Protein AF-A0A1H4GFK2-F1 (afdb_monomer_lite)

Organism: NCBI:txid408074

Sequence (64 aa):
MEEQQTRQGEDSKPLLKRLREAVFPVKPDDKPIVKVSKNIGFAMFLILFSCVSLVLAAAISFAL

pLDDT: mean 76.84, std 14.35, range [45.5, 94.62]

Secondary structure (DSSP, 8-state):
--SSHHHHHHHTS-HHHHHHHHHS---TTS-HHHHHHHHHHHHHHHHHHHHHHHHHHHHHHHH-

Radius of gyration: 17.0 Å; chains: 1; bounding box: 46×30×38 Å

Foldseek 3Di:
DPPPPVPPVLVPDPPLVNVLCVPQNDDPPDDPVSNVVSVVVSVVVVVVVVVVVVVVVVVVVVVD

Structure (mmCIF, N/CA/C/O backbone):
data_AF-A0A1H4GFK2-F1
#
_entry.id   AF-A0A1H4GFK2-F1
#
loop_
_atom_site.group_PDB
_atom_site.id
_atom_site.type_symbol
_atom_site.label_atom_id
_atom_site.label_alt_id
_atom_site.label_comp_id
_atom_site.label_asym_id
_atom_site.label_entity_id
_atom_site.label_seq_id
_atom_site.pdbx_PDB_ins_code
_atom_site.Cartn_x
_atom_site.Cartn_y
_atom_site.Cartn_z
_atom_site.occupancy
_atom_site.B_iso_or_equiv
_atom_site.auth_seq_id
_atom_site.auth_comp_id
_atom_site.auth_asym_id
_atom_site.auth_atom_id
_atom_site.pdbx_PDB_model_num
ATOM 1 N N . MET A 1 1 ? -27.347 22.611 -6.372 1.00 47.25 1 MET A N 1
ATOM 2 C CA . MET A 1 1 ? -25.881 22.818 -6.473 1.00 47.25 1 MET A CA 1
ATOM 3 C C . MET A 1 1 ? -25.194 22.044 -5.348 1.00 47.25 1 MET A C 1
ATOM 5 O O . MET A 1 1 ? -24.470 22.619 -4.549 1.00 47.25 1 MET A O 1
ATOM 9 N N . GLU A 1 2 ? -25.453 20.740 -5.247 1.00 50.22 2 GLU A N 1
ATOM 10 C CA . GLU A 1 2 ? -25.010 19.916 -4.105 1.00 50.22 2 GLU A CA 1
ATOM 11 C C . GLU A 1 2 ? -23.816 19.013 -4.462 1.00 50.22 2 GLU A C 1
ATOM 13 O O . GLU A 1 2 ? -23.226 18.3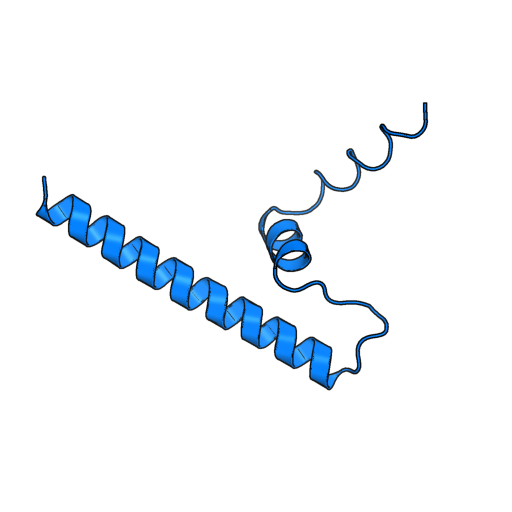78 -3.598 1.00 50.22 2 GLU A O 1
ATOM 18 N N . GLU A 1 3 ? -23.384 19.009 -5.727 1.00 50.59 3 GLU A N 1
ATOM 19 C CA . GLU A 1 3 ? -22.318 18.124 -6.221 1.00 50.59 3 GLU A CA 1
ATOM 20 C C . GLU A 1 3 ? -20.891 18.672 -6.009 1.00 50.59 3 GLU A C 1
ATOM 22 O O . GLU A 1 3 ? -19.911 17.944 -6.162 1.00 50.59 3 GLU A O 1
ATOM 27 N N . GLN A 1 4 ? -20.732 19.949 -5.638 1.00 45.50 4 GLN A N 1
ATOM 28 C CA . GLN A 1 4 ? -19.406 20.577 -5.510 1.00 45.50 4 GLN A CA 1
ATOM 29 C C . GLN A 1 4 ? -18.775 20.457 -4.115 1.00 45.50 4 GLN A C 1
ATOM 31 O O . GLN A 1 4 ? -17.558 20.605 -3.992 1.00 45.50 4 GLN A O 1
ATOM 36 N N . GLN A 1 5 ? -19.546 20.148 -3.069 1.00 47.56 5 GLN A N 1
ATOM 37 C CA . GLN A 1 5 ? -19.031 20.171 -1.693 1.00 47.56 5 GLN A CA 1
ATOM 38 C C . GLN A 1 5 ? -18.236 18.905 -1.319 1.00 47.56 5 GLN A C 1
ATOM 40 O O . GLN A 1 5 ? -17.343 18.965 -0.476 1.00 47.56 5 GLN A O 1
ATOM 45 N N . THR A 1 6 ? -18.458 17.784 -2.016 1.00 49.56 6 THR A N 1
ATOM 46 C CA . THR A 1 6 ? -17.718 16.526 -1.795 1.00 49.56 6 THR A CA 1
ATOM 47 C C . THR A 1 6 ? -16.261 16.603 -2.268 1.00 49.56 6 THR A C 1
ATOM 49 O O . THR A 1 6 ? -15.398 15.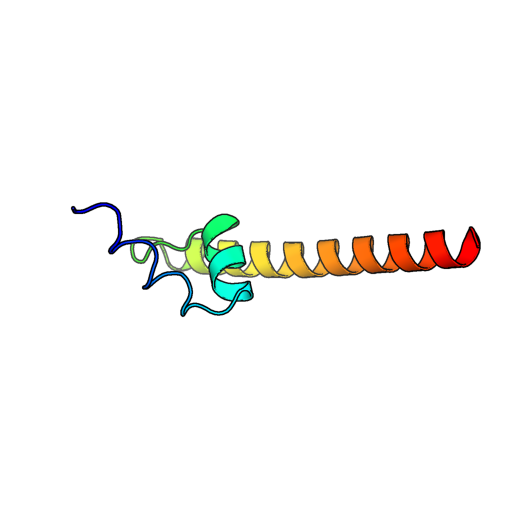925 -1.717 1.00 49.56 6 THR A O 1
ATOM 52 N N . ARG A 1 7 ? -15.939 17.461 -3.250 1.00 52.03 7 ARG A N 1
ATOM 53 C CA . ARG A 1 7 ? -14.606 17.477 -3.888 1.00 52.03 7 ARG A CA 1
ATOM 54 C C . ARG A 1 7 ? -13.553 18.282 -3.114 1.00 52.03 7 ARG A C 1
ATOM 56 O O . ARG A 1 7 ? -12.377 17.943 -3.162 1.00 52.03 7 ARG A O 1
ATOM 63 N N . GLN A 1 8 ? -13.948 19.316 -2.365 1.00 47.38 8 GLN A N 1
ATOM 64 C CA . GLN A 1 8 ? -12.991 20.208 -1.684 1.00 47.38 8 GLN A CA 1
ATOM 65 C C . GLN A 1 8 ? -12.397 19.624 -0.388 1.00 47.38 8 GLN A C 1
ATOM 67 O O . GLN A 1 8 ? -11.242 19.896 -0.063 1.00 47.38 8 GLN A O 1
ATOM 72 N N . GLY A 1 9 ? -13.141 18.785 0.342 1.00 50.94 9 GLY A N 1
ATOM 73 C CA . GLY A 1 9 ? -12.639 18.132 1.564 1.00 50.94 9 GLY A CA 1
ATOM 74 C C . GLY A 1 9 ? -11.701 16.952 1.293 1.00 50.94 9 GLY A C 1
ATOM 75 O O . GLY A 1 9 ? -10.948 16.515 2.165 1.00 50.94 9 GLY A O 1
ATOM 76 N N . GLU A 1 10 ? -11.743 16.430 0.074 1.00 52.97 10 GLU A N 1
ATOM 77 C CA . GLU A 1 10 ? -10.993 15.255 -0.331 1.00 52.97 10 GLU A CA 1
ATOM 78 C C . GLU A 1 10 ? -9.579 15.655 -0.812 1.00 52.97 10 GLU A C 1
ATOM 80 O O . GLU A 1 10 ? -8.611 14.974 -0.479 1.00 52.97 10 GLU A O 1
ATOM 85 N N . ASP A 1 11 ? -9.425 16.821 -1.458 1.00 56.62 11 ASP A N 1
ATOM 86 C CA . ASP A 1 11 ? -8.131 17.369 -1.916 1.00 56.62 11 ASP A CA 1
ATOM 87 C C . ASP A 1 11 ? -7.193 17.848 -0.810 1.00 56.62 11 ASP A C 1
ATOM 89 O O . ASP A 1 11 ? -5.977 17.874 -0.982 1.00 56.62 11 ASP A O 1
ATOM 93 N N . SER A 1 12 ? -7.734 18.125 0.373 1.00 60.56 12 SER A N 1
ATOM 94 C CA . SER A 1 12 ? -6.922 18.448 1.551 1.00 60.56 12 SER A CA 1
ATOM 95 C C . SER A 1 12 ? -6.288 17.211 2.202 1.00 60.56 12 SER A C 1
ATOM 97 O O . SER A 1 12 ? -5.460 17.338 3.108 1.00 60.56 12 SER A O 1
ATOM 99 N N . LYS A 1 13 ? -6.678 15.992 1.797 1.00 67.25 13 LYS A N 1
ATOM 100 C CA . LYS A 1 13 ? -6.084 14.764 2.336 1.00 67.25 13 LYS A CA 1
ATOM 101 C C . LYS A 1 13 ? -4.779 14.455 1.592 1.00 67.25 13 LYS A C 1
ATOM 103 O O . LYS A 1 13 ? -4.776 14.431 0.363 1.00 67.25 13 LYS A O 1
ATOM 108 N N . PRO A 1 14 ? -3.684 14.128 2.304 1.00 79.00 14 PRO A N 1
ATOM 109 C CA . PRO A 1 14 ? -2.433 13.748 1.655 1.00 79.00 14 PRO A CA 1
ATOM 110 C C . PRO A 1 14 ? -2.659 12.556 0.717 1.00 79.00 14 PRO A C 1
ATOM 112 O O . PRO A 1 14 ? -3.425 11.646 1.044 1.00 79.00 14 PRO A O 1
ATOM 115 N N . LEU A 1 15 ? -1.975 12.544 -0.432 1.00 80.31 15 LEU A N 1
ATOM 116 C CA . LEU A 1 15 ? -2.176 11.557 -1.506 1.00 80.31 15 LEU A CA 1
ATOM 117 C C . LEU A 1 15 ? -2.124 10.107 -1.005 1.00 80.31 15 LEU A C 1
ATOM 119 O O . LEU A 1 15 ? -2.954 9.286 -1.382 1.00 80.31 15 LEU A O 1
ATOM 123 N N . LEU A 1 16 ? -1.213 9.810 -0.073 1.00 75.38 16 LEU A N 1
ATOM 124 C CA . LEU A 1 16 ? -1.097 8.489 0.553 1.00 75.38 16 LEU A CA 1
ATOM 125 C C . LEU A 1 16 ? -2.352 8.082 1.336 1.00 75.38 16 LEU A C 1
ATOM 127 O O . LEU A 1 16 ? -2.698 6.905 1.379 1.00 75.38 16 LEU A O 1
ATOM 131 N N . LYS A 1 17 ? -3.054 9.042 1.945 1.00 77.50 17 LYS A N 1
ATOM 132 C CA . LYS A 1 17 ? -4.292 8.793 2.687 1.00 77.50 17 LYS A CA 1
ATOM 133 C C . LYS A 1 17 ? -5.461 8.536 1.738 1.00 77.50 17 LYS A C 1
ATOM 135 O O . LYS A 1 17 ? -6.227 7.616 2.002 1.00 77.50 17 LYS A O 1
ATOM 140 N N . ARG A 1 18 ? -5.547 9.265 0.618 1.00 79.94 18 ARG A N 1
ATOM 141 C CA . ARG A 1 18 ? -6.529 8.988 -0.450 1.00 79.94 18 ARG A CA 1
ATOM 142 C C . ARG A 1 18 ? -6.289 7.616 -1.080 1.00 79.94 18 ARG A C 1
ATOM 144 O O . ARG A 1 18 ? -7.221 6.830 -1.195 1.00 79.94 18 ARG A O 1
ATOM 151 N N . LEU A 1 19 ? -5.033 7.289 -1.391 1.00 79.06 19 LEU A N 1
ATOM 152 C CA . LEU A 1 19 ? -4.656 5.980 -1.929 1.00 79.06 19 LEU A CA 1
ATOM 153 C C . LEU A 1 19 ? -4.997 4.851 -0.949 1.00 79.06 19 LEU A C 1
ATOM 155 O O . LEU A 1 19 ? -5.583 3.844 -1.334 1.00 79.06 19 LEU A O 1
ATOM 159 N N . ARG A 1 20 ? -4.687 5.033 0.339 1.00 80.69 20 ARG A N 1
ATOM 160 C CA . ARG A 1 20 ? -5.045 4.071 1.383 1.00 80.69 20 ARG A CA 1
ATOM 161 C C . ARG A 1 20 ? -6.553 3.882 1.505 1.00 80.69 20 ARG A C 1
ATOM 163 O O . ARG A 1 20 ? -6.994 2.744 1.607 1.00 80.69 20 ARG A O 1
ATOM 170 N N . GLU A 1 21 ? -7.327 4.964 1.514 1.00 77.69 21 GLU A N 1
ATOM 171 C CA . GLU A 1 21 ? -8.792 4.901 1.583 1.00 77.69 21 GLU A CA 1
ATOM 172 C C . GLU A 1 21 ? -9.396 4.224 0.339 1.00 77.69 21 GLU A C 1
ATOM 174 O O . GLU A 1 21 ? -10.360 3.477 0.483 1.00 77.69 21 GLU A O 1
ATOM 179 N N . ALA A 1 22 ? -8.806 4.413 -0.846 1.00 78.81 22 ALA A N 1
ATOM 180 C CA . ALA A 1 22 ? -9.250 3.779 -2.087 1.00 78.81 22 ALA A CA 1
ATOM 181 C C . ALA A 1 22 ? -8.931 2.274 -2.152 1.00 78.81 22 ALA A C 1
ATOM 183 O O . ALA A 1 22 ? -9.772 1.488 -2.582 1.00 78.81 22 ALA A O 1
ATOM 184 N N . VAL A 1 23 ? -7.732 1.860 -1.721 1.00 75.50 23 VAL A N 1
ATOM 185 C CA . VAL A 1 23 ? -7.275 0.458 -1.825 1.00 75.50 23 VAL A CA 1
ATOM 186 C C . VAL A 1 23 ? -7.738 -0.383 -0.629 1.00 75.50 23 VAL A C 1
ATOM 188 O O . VAL A 1 23 ? -8.181 -1.516 -0.797 1.00 75.50 23 VAL A O 1
ATOM 191 N N . PHE A 1 24 ? -7.666 0.165 0.587 1.00 78.62 24 PHE A N 1
ATOM 192 C CA . PHE A 1 24 ? -8.084 -0.503 1.822 1.00 78.62 24 PHE A CA 1
ATOM 193 C C . PHE A 1 24 ? -8.910 0.449 2.703 1.00 78.62 24 PHE A C 1
ATOM 195 O O . PHE A 1 24 ? -8.405 0.960 3.711 1.00 78.62 24 PHE A O 1
ATOM 202 N N . PRO A 1 25 ? -10.199 0.669 2.377 1.00 76.19 25 PRO A N 1
ATOM 203 C CA . PRO A 1 25 ? -11.072 1.531 3.164 1.00 76.19 25 PRO A CA 1
ATOM 204 C C . PRO A 1 25 ? -11.230 0.976 4.582 1.00 76.19 25 PRO A C 1
ATOM 206 O O . PRO A 1 25 ? -11.778 -0.111 4.796 1.00 76.19 25 PRO A O 1
ATOM 209 N N . VAL A 1 26 ? -10.732 1.723 5.566 1.00 71.38 26 VAL A N 1
ATOM 210 C CA . VAL A 1 26 ? -10.872 1.404 6.990 1.00 71.38 26 VAL A CA 1
ATOM 211 C C . VAL A 1 26 ? -12.121 2.103 7.505 1.00 71.38 26 VAL A C 1
ATOM 213 O O . VAL A 1 26 ? -12.145 3.331 7.602 1.00 71.38 26 VAL A O 1
ATOM 216 N N . LYS A 1 27 ? -13.157 1.334 7.836 1.00 74.00 27 LYS A N 1
ATOM 217 C CA . LYS A 1 27 ? -14.383 1.878 8.423 1.00 74.00 27 LYS A CA 1
ATOM 218 C C . LYS A 1 27 ? -14.219 1.953 9.947 1.00 74.00 27 LYS A C 1
ATOM 220 O O . LYS A 1 27 ? -13.548 1.099 10.525 1.00 74.00 27 LYS A O 1
ATOM 225 N N . PRO A 1 28 ? -14.805 2.956 10.622 1.00 66.25 28 PRO A N 1
ATOM 226 C CA . PRO A 1 28 ? -14.757 3.048 12.084 1.00 66.25 28 PRO A CA 1
ATOM 227 C C . PRO A 1 28 ? -15.489 1.887 12.779 1.00 66.25 28 PRO A C 1
ATOM 229 O O . PRO A 1 28 ? -15.155 1.574 13.914 1.00 66.25 28 PRO A O 1
ATOM 232 N N . ASP A 1 29 ? -16.412 1.227 12.074 1.00 77.69 29 ASP A N 1
ATOM 233 C CA . ASP A 1 29 ? -17.168 0.050 12.530 1.00 77.69 29 ASP A CA 1
ATOM 234 C C . ASP A 1 29 ? -16.391 -1.278 12.377 1.00 77.69 29 ASP A C 1
ATOM 236 O O . ASP A 1 29 ? -16.830 -2.339 12.817 1.00 77.69 29 ASP A O 1
ATOM 240 N N . ASP A 1 30 ? -15.213 -1.251 11.739 1.00 71.44 30 ASP A N 1
ATOM 241 C CA . ASP A 1 30 ? -14.405 -2.455 11.563 1.00 71.44 30 ASP A CA 1
ATOM 242 C C . ASP A 1 30 ? -13.854 -2.935 12.915 1.00 71.44 30 ASP A C 1
ATOM 244 O O . ASP A 1 30 ? -13.215 -2.182 13.658 1.00 71.44 30 ASP A O 1
ATOM 248 N N . LYS A 1 31 ? -14.009 -4.238 13.194 1.00 80.75 31 LYS A N 1
ATOM 249 C CA . LYS A 1 31 ? -13.364 -4.895 14.341 1.00 80.75 31 LYS A CA 1
ATOM 250 C C . LYS A 1 31 ? -11.861 -4.562 14.359 1.00 80.75 31 LYS A C 1
ATOM 252 O O . LYS A 1 31 ? -11.230 -4.556 13.296 1.00 80.75 31 LYS A O 1
ATOM 257 N N . PRO A 1 32 ? -11.240 -4.371 15.538 1.00 77.88 32 PRO A N 1
ATOM 258 C CA . PRO A 1 32 ? -9.837 -3.953 15.647 1.00 77.88 32 PRO A CA 1
ATOM 259 C C . PRO A 1 32 ? -8.873 -4.875 14.880 1.00 77.88 32 PRO A C 1
ATOM 261 O O . PRO A 1 32 ? -7.917 -4.406 14.270 1.00 77.88 32 PRO A O 1
ATOM 264 N N . ILE A 1 33 ? -9.184 -6.172 14.808 1.00 79.50 33 ILE A N 1
ATOM 265 C CA . ILE A 1 33 ? -8.435 -7.171 14.029 1.00 79.50 33 ILE A CA 1
ATOM 266 C C . ILE A 1 33 ? -8.477 -6.869 12.521 1.00 79.50 33 ILE A C 1
ATOM 268 O O . ILE A 1 33 ? -7.450 -6.896 11.843 1.00 79.50 33 ILE A O 1
ATOM 272 N N . VAL A 1 34 ? -9.651 -6.522 11.990 1.00 78.88 34 VAL A N 1
ATOM 273 C CA . VAL A 1 34 ? -9.837 -6.191 10.568 1.00 78.88 34 VAL A CA 1
ATOM 274 C C . VAL A 1 34 ? -9.077 -4.908 10.228 1.00 78.88 34 VAL A C 1
ATOM 276 O O . VAL A 1 34 ? -8.400 -4.840 9.202 1.00 78.88 34 VAL A O 1
ATOM 279 N N . LYS A 1 35 ? -9.086 -3.923 11.130 1.00 78.62 35 LYS A N 1
ATOM 280 C CA . LYS A 1 35 ? -8.336 -2.669 10.980 1.00 78.62 35 LYS A CA 1
ATOM 281 C C . LYS A 1 35 ? -6.820 -2.890 10.901 1.00 78.62 35 LYS A C 1
ATOM 283 O O . LYS A 1 35 ? -6.162 -2.281 10.054 1.00 78.62 35 LYS A O 1
ATOM 288 N N . VAL A 1 36 ? -6.277 -3.784 11.730 1.00 80.44 36 VAL A N 1
ATOM 289 C CA . VAL A 1 36 ? -4.853 -4.164 11.692 1.00 80.44 36 VAL A CA 1
ATOM 290 C C . VAL A 1 36 ? -4.522 -4.911 10.399 1.00 80.44 36 VAL A C 1
ATOM 292 O O . VAL A 1 36 ? -3.554 -4.552 9.730 1.00 80.44 36 VAL A O 1
ATOM 295 N N . SER A 1 37 ? -5.358 -5.868 9.983 1.00 82.12 37 SER A N 1
ATOM 296 C CA . SER A 1 37 ? -5.141 -6.621 8.738 1.00 82.12 37 SER A CA 1
ATOM 297 C C . SER A 1 37 ? -5.093 -5.718 7.497 1.00 82.12 37 SER A C 1
ATOM 299 O O . SER A 1 37 ? -4.198 -5.858 6.667 1.00 82.12 37 SER A O 1
ATOM 301 N N . LYS A 1 38 ? -5.974 -4.711 7.416 1.00 79.94 38 LYS A N 1
ATOM 302 C CA . LYS A 1 38 ? -5.986 -3.710 6.337 1.00 79.94 38 LYS A CA 1
ATOM 303 C C . LYS A 1 38 ? -4.734 -2.829 6.346 1.00 79.94 38 LYS A C 1
ATOM 305 O O . LYS A 1 38 ? -4.234 -2.456 5.289 1.00 79.94 38 LYS A O 1
ATOM 310 N N . ASN A 1 39 ? -4.201 -2.504 7.526 1.00 81.38 39 ASN A N 1
ATOM 311 C CA . ASN A 1 39 ? -2.956 -1.740 7.646 1.00 81.38 39 ASN A CA 1
ATOM 312 C C . ASN A 1 39 ? -1.741 -2.558 7.175 1.00 81.38 39 ASN A C 1
ATOM 314 O O . ASN A 1 39 ? -0.887 -2.025 6.472 1.00 81.38 39 ASN A O 1
ATOM 318 N N . ILE A 1 40 ? -1.694 -3.848 7.521 1.00 84.38 40 ILE A N 1
ATOM 319 C CA . ILE A 1 40 ? -0.654 -4.782 7.062 1.00 84.38 40 ILE A CA 1
ATOM 320 C C . ILE A 1 40 ? -0.753 -4.992 5.546 1.00 84.38 40 ILE A C 1
ATOM 322 O O . ILE A 1 40 ? 0.263 -4.928 4.859 1.00 84.38 40 ILE A O 1
ATOM 326 N N . GLY A 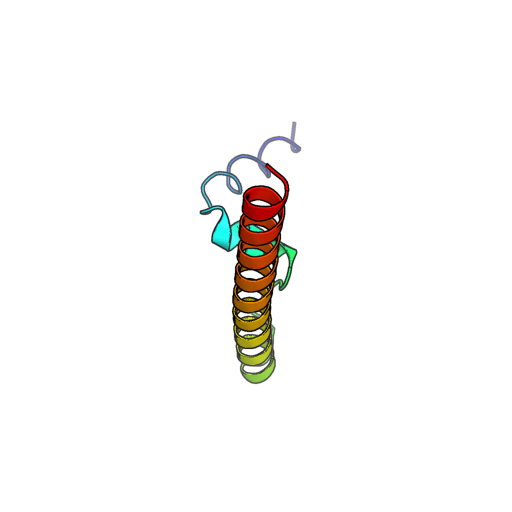1 41 ? -1.966 -5.162 5.011 1.00 85.06 41 GLY A N 1
ATOM 327 C CA . GLY A 1 41 ? -2.203 -5.283 3.570 1.00 85.06 41 GLY A CA 1
ATOM 328 C C . GLY A 1 41 ? -1.730 -4.055 2.792 1.00 85.06 41 GLY A C 1
ATOM 329 O O . GLY A 1 41 ? -1.054 -4.189 1.775 1.00 85.06 41 GLY A O 1
ATOM 330 N N . PHE A 1 42 ? -1.994 -2.852 3.311 1.00 84.81 42 PHE A N 1
ATOM 331 C CA . PHE A 1 42 ? -1.496 -1.619 2.703 1.00 84.81 42 PHE A CA 1
ATOM 332 C C . PHE A 1 42 ? 0.037 -1.495 2.777 1.00 84.81 42 PHE A C 1
ATOM 334 O O . PHE A 1 42 ? 0.663 -1.055 1.815 1.00 84.81 42 PHE A O 1
ATOM 341 N N . ALA A 1 43 ? 0.660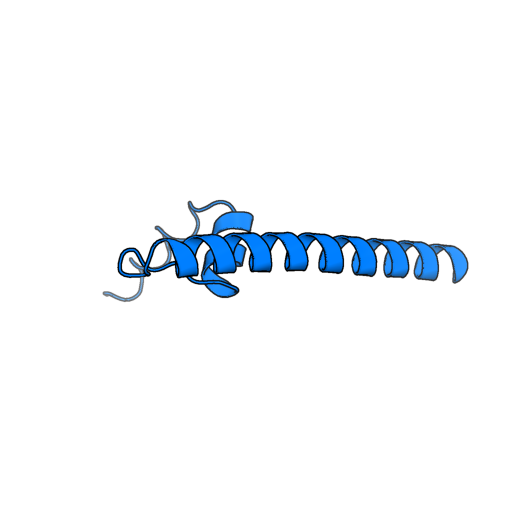 -1.924 3.880 1.00 85.81 43 ALA A N 1
ATOM 342 C CA . ALA A 1 43 ? 2.120 -1.959 3.990 1.00 85.81 43 ALA A CA 1
ATOM 343 C C . ALA A 1 43 ? 2.748 -2.934 2.977 1.00 85.81 43 ALA A C 1
ATOM 345 O O . ALA A 1 43 ? 3.698 -2.572 2.286 1.00 85.81 43 ALA A O 1
ATOM 346 N N . MET A 1 44 ? 2.178 -4.134 2.827 1.00 86.19 44 MET A N 1
ATOM 347 C CA . MET A 1 44 ? 2.595 -5.114 1.814 1.00 86.19 44 MET A CA 1
ATOM 348 C C . MET A 1 44 ? 2.439 -4.575 0.389 1.00 86.19 44 MET A C 1
ATOM 350 O O . MET A 1 44 ? 3.346 -4.729 -0.427 1.00 86.19 44 MET A O 1
ATOM 354 N N . PHE A 1 45 ? 1.334 -3.880 0.101 1.00 86.94 45 PHE A N 1
ATOM 355 C CA . PHE A 1 45 ? 1.125 -3.227 -1.191 1.00 86.94 45 PHE A CA 1
ATOM 356 C C . PHE A 1 45 ? 2.228 -2.208 -1.507 1.00 86.94 45 PHE A C 1
ATOM 358 O O . PHE A 1 45 ? 2.777 -2.235 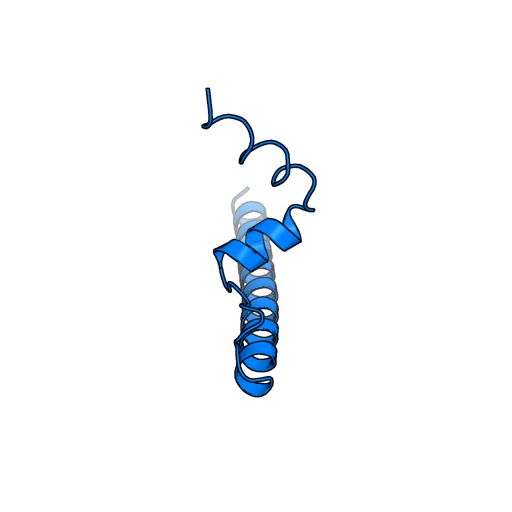-2.606 1.00 86.94 45 PHE A O 1
ATOM 365 N N . LEU A 1 46 ? 2.599 -1.349 -0.551 1.00 88.44 46 LEU A N 1
ATOM 366 C CA . LEU A 1 46 ? 3.672 -0.369 -0.755 1.00 88.44 46 LEU A CA 1
ATOM 367 C C . LEU A 1 46 ? 5.034 -1.029 -1.002 1.00 88.44 46 LEU A C 1
ATOM 369 O O . LEU A 1 46 ? 5.786 -0.555 -1.853 1.00 88.44 46 LEU A O 1
ATOM 373 N N . ILE A 1 47 ? 5.337 -2.127 -0.303 1.00 91.62 47 ILE A N 1
ATOM 374 C CA . ILE A 1 47 ? 6.578 -2.890 -0.505 1.00 91.62 47 ILE A CA 1
ATOM 375 C C . ILE A 1 47 ? 6.622 -3.472 -1.921 1.00 91.62 47 ILE A C 1
ATOM 377 O O . ILE A 1 47 ? 7.614 -3.298 -2.628 1.00 91.62 47 ILE A O 1
ATOM 381 N N . LEU A 1 48 ? 5.543 -4.123 -2.362 1.00 91.31 48 LEU A N 1
ATOM 382 C CA . LEU A 1 48 ? 5.474 -4.699 -3.706 1.00 91.31 48 LEU A CA 1
ATOM 383 C C . LEU A 1 48 ? 5.520 -3.618 -4.786 1.00 91.31 48 LEU A C 1
ATOM 385 O O . LEU A 1 48 ? 6.263 -3.758 -5.753 1.00 91.31 48 LEU A O 1
ATOM 389 N N . PHE A 1 49 ? 4.789 -2.518 -4.603 1.00 89.50 49 PHE A N 1
ATOM 390 C CA . PHE A 1 49 ? 4.804 -1.387 -5.526 1.00 89.50 49 PHE A CA 1
ATOM 391 C C . PHE A 1 49 ? 6.207 -0.781 -5.664 1.00 89.50 49 PHE A C 1
ATOM 393 O O . PHE A 1 49 ? 6.667 -0.532 -6.779 1.00 89.50 49 PHE A O 1
ATOM 400 N N . SER A 1 50 ? 6.911 -0.597 -4.544 1.00 91.38 50 SER A N 1
ATOM 401 C CA . SER A 1 50 ? 8.308 -0.157 -4.525 1.00 91.38 50 SER A CA 1
ATOM 402 C C . SER A 1 50 ? 9.217 -1.140 -5.260 1.00 91.38 50 SER A C 1
ATOM 404 O O . SER A 1 50 ? 10.002 -0.713 -6.103 1.00 91.38 50 SER A O 1
ATOM 406 N N . CYS A 1 51 ? 9.090 -2.438 -4.985 1.00 94.50 51 CYS A N 1
ATOM 407 C CA . CYS A 1 51 ? 9.913 -3.470 -5.605 1.00 94.50 51 CYS A CA 1
ATOM 408 C C . CYS A 1 51 ? 9.714 -3.507 -7.1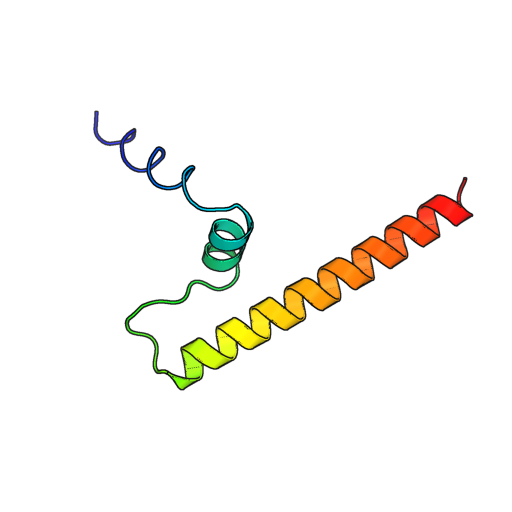27 1.00 94.50 51 CYS A C 1
ATOM 410 O O . CYS A 1 51 ? 10.685 -3.442 -7.875 1.00 94.50 51 CYS A O 1
ATOM 412 N N . VAL A 1 52 ? 8.460 -3.507 -7.588 1.00 93.12 52 VAL A N 1
ATOM 413 C CA . VAL A 1 52 ? 8.117 -3.465 -9.016 1.00 93.12 52 VAL A CA 1
ATOM 414 C C . VAL A 1 52 ? 8.649 -2.190 -9.668 1.00 93.12 52 VAL A C 1
ATOM 416 O O . VAL A 1 52 ? 9.255 -2.263 -10.733 1.00 93.12 52 VAL A O 1
ATOM 419 N N . SER A 1 53 ? 8.495 -1.036 -9.016 1.00 93.00 53 SER A N 1
ATOM 420 C CA . SER A 1 53 ? 9.022 0.237 -9.526 1.00 93.00 53 SER A CA 1
ATOM 421 C C . SER A 1 53 ? 10.546 0.209 -9.668 1.00 93.00 53 SER A C 1
ATOM 423 O O . SER A 1 53 ? 11.077 0.692 -10.666 1.00 93.00 53 SER A O 1
ATOM 425 N N . LEU A 1 54 ? 11.252 -0.391 -8.704 1.00 93.50 54 LEU A N 1
ATOM 426 C CA . LEU A 1 54 ? 12.708 -0.532 -8.737 1.00 93.50 54 LEU A CA 1
ATOM 427 C C . LEU A 1 54 ? 13.159 -1.468 -9.863 1.00 93.50 54 LEU A C 1
ATOM 429 O O . LEU A 1 54 ? 14.098 -1.151 -10.589 1.00 93.50 54 LEU A O 1
ATOM 433 N N . VAL A 1 55 ? 12.466 -2.598 -10.031 1.00 94.62 55 VAL A N 1
ATOM 434 C CA . VAL A 1 55 ? 12.733 -3.559 -11.109 1.00 94.62 55 VAL A CA 1
ATOM 435 C C . VAL A 1 55 ? 12.487 -2.918 -12.473 1.00 94.62 55 VAL A C 1
ATOM 437 O O . VAL A 1 55 ? 13.322 -3.070 -13.359 1.00 94.62 55 VAL A O 1
ATOM 440 N N . LEU A 1 56 ? 11.400 -2.154 -12.642 1.00 93.94 56 LEU A N 1
ATOM 441 C CA . LEU A 1 56 ? 11.159 -1.404 -13.877 1.00 93.94 56 LEU A CA 1
ATOM 442 C C . LEU A 1 56 ? 12.260 -0.374 -14.135 1.00 93.94 56 LEU A C 1
ATOM 444 O O . LEU A 1 56 ? 12.769 -0.305 -15.249 1.00 93.94 56 LEU A O 1
ATOM 448 N N . ALA A 1 57 ? 12.646 0.408 -13.125 1.00 92.62 57 ALA A N 1
ATOM 449 C CA . ALA A 1 57 ? 13.705 1.403 -13.272 1.00 92.62 57 ALA A CA 1
ATOM 450 C C . ALA A 1 57 ? 15.040 0.755 -13.677 1.00 92.62 57 ALA A C 1
ATOM 452 O O . ALA A 1 57 ? 15.710 1.238 -14.591 1.00 92.62 57 ALA A O 1
ATOM 453 N N . ALA A 1 58 ? 15.400 -0.367 -13.048 1.00 90.75 58 ALA A N 1
ATOM 454 C CA . ALA A 1 58 ? 16.584 -1.144 -13.403 1.00 90.75 58 ALA A CA 1
ATOM 455 C C . ALA A 1 58 ? 16.495 -1.714 -14.827 1.00 90.75 58 ALA A C 1
ATOM 457 O O . ALA A 1 58 ? 17.455 -1.605 -15.584 1.00 90.75 58 ALA A O 1
ATOM 458 N N . ALA A 1 59 ? 15.343 -2.268 -15.216 1.00 92.56 59 ALA A N 1
ATOM 459 C CA . ALA A 1 59 ? 15.125 -2.807 -16.556 1.00 92.56 59 ALA A CA 1
ATOM 460 C C . ALA A 1 59 ? 15.251 -1.728 -17.640 1.00 92.56 59 ALA A C 1
ATOM 462 O O . ALA A 1 59 ? 15.906 -1.958 -18.650 1.00 92.56 59 ALA A O 1
ATOM 463 N N . ILE A 1 60 ? 14.684 -0.539 -17.413 1.00 92.38 60 ILE A N 1
ATOM 464 C CA . ILE A 1 60 ? 14.815 0.603 -18.331 1.00 92.38 60 ILE A CA 1
ATOM 465 C C . ILE A 1 60 ? 16.275 1.059 -18.414 1.00 92.38 60 ILE A C 1
ATOM 467 O O . ILE A 1 60 ? 16.760 1.351 -19.500 1.00 92.38 60 ILE A O 1
ATOM 471 N N . SER A 1 61 ? 16.989 1.076 -17.286 1.00 91.12 61 SER A N 1
ATOM 472 C CA . SER A 1 61 ? 18.404 1.471 -17.243 1.00 91.12 61 SER A CA 1
ATOM 473 C C . SER A 1 61 ? 19.322 0.479 -17.962 1.00 91.12 61 SER A C 1
ATOM 475 O O . SER A 1 61 ? 20.369 0.878 -18.446 1.00 91.12 61 SER A O 1
ATOM 477 N N . PHE A 1 62 ? 18.947 -0.802 -18.018 1.00 85.88 62 PHE A N 1
ATOM 478 C CA . PHE A 1 62 ? 19.644 -1.830 -18.799 1.00 85.88 62 PHE A CA 1
ATOM 479 C C . PHE A 1 62 ? 19.250 -1.842 -20.282 1.00 85.88 62 PHE A C 1
ATOM 481 O O . PHE A 1 62 ? 19.973 -2.414 -21.094 1.00 85.88 62 PHE A O 1
ATOM 488 N N . ALA A 1 63 ? 18.081 -1.294 -20.623 1.00 81.69 63 ALA A N 1
ATOM 489 C CA . ALA A 1 63 ? 17.569 -1.254 -21.991 1.00 81.69 63 ALA A CA 1
ATOM 490 C C . ALA A 1 63 ? 18.051 -0.029 -22.791 1.00 81.69 63 ALA A C 1
ATOM 492 O O . ALA A 1 63 ? 17.992 -0.067 -24.020 1.00 81.69 63 ALA A O 1
ATOM 493 N N . LEU A 1 64 ? 18.477 1.039 -22.106 1.00 65.19 64 LEU A N 1
ATOM 494 C CA . LEU A 1 64 ? 19.137 2.223 -22.676 1.00 65.19 64 LEU A CA 1
ATOM 495 C C . LEU A 1 64 ? 20.646 1.996 -22.814 1.00 65.19 64 LEU A C 1
ATOM 497 O O . LEU A 1 64 ? 21.197 2.466 -23.833 1.00 65.19 64 LEU A O 1
#